Protein AF-C2XXG6-F1 (afdb_monomer)

Foldseek 3Di:
DCVVQVQWAPVLVVVVHTDHQPQDQDPVVRGGDQFKDKDFCPDCVVCVVCVPPPVRIDIHTPVVRCVVVVVDDDPPDDPCPPPDDD

Solvent-accessible surface area (backbone atoms only — not comparable to full-atom values): 5424 Å² total; per-residue (Å²): 98,49,77,82,46,72,50,33,18,51,65,40,46,77,71,79,40,88,48,64,69,82,74,48,74,28,77,94,73,73,40,68,52,80,43,66,44,80,42,56,79,61,50,54,91,84,34,61,91,46,69,80,40,69,90,32,46,42,30,26,30,53,68,58,52,28,51,76,72,67,61,65,82,77,77,75,78,66,90,59,77,82,55,80,88,125

Nearest PDB structures (foldseek):
  6ske-assembly2_C  TM=5.038E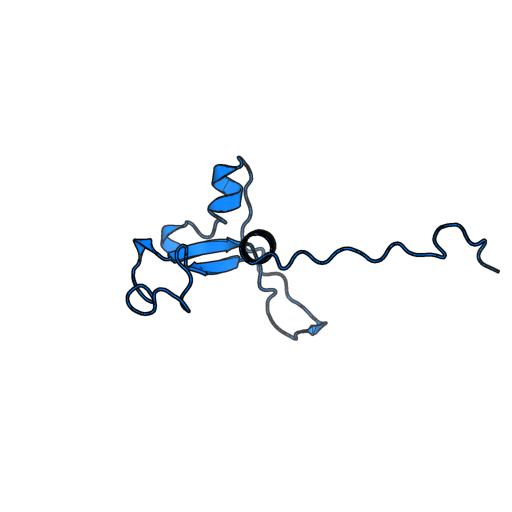-01  e=7.994E-01  Gallus gallus
  6vhh-assembly1_A  TM=4.903E-01  e=9.746E-01  Homo sapiens
  8r54-assembly1_A  TM=5.160E-01  e=1.188E+00  Mus musculus
  7bam-assembly1_B  TM=5.270E-01  e=3.900E+00  Homo sapiens
  2csv-assembly1_A  TM=2.974E-01  e=6.614E+00  Homo sapiens

Structure (mmCIF, N/CA/C/O backbone):
data_AF-C2XXG6-F1
#
_entry.id   AF-C2XXG6-F1
#
loop_
_atom_site.group_PDB
_atom_site.id
_atom_site.type_symbol
_atom_site.label_atom_id
_atom_site.label_alt_id
_atom_site.label_comp_id
_atom_site.label_asym_id
_atom_site.label_entity_id
_atom_site.label_seq_id
_atom_site.pdbx_PDB_ins_code
_atom_site.Cartn_x
_atom_site.Cartn_y
_atom_site.Cartn_z
_atom_site.occupancy
_atom_site.B_iso_or_equiv
_atom_site.auth_seq_id
_atom_site.auth_comp_id
_atom_site.auth_asym_id
_atom_site.auth_atom_id
_atom_site.pdbx_PDB_model_num
ATOM 1 N N . MET A 1 1 ? -8.463 2.170 7.312 1.00 85.75 1 MET A N 1
ATOM 2 C CA . MET A 1 1 ? -8.316 1.021 6.389 1.00 85.75 1 MET A CA 1
ATOM 3 C C . MET A 1 1 ? -7.450 -0.080 6.967 1.00 85.75 1 MET A C 1
ATOM 5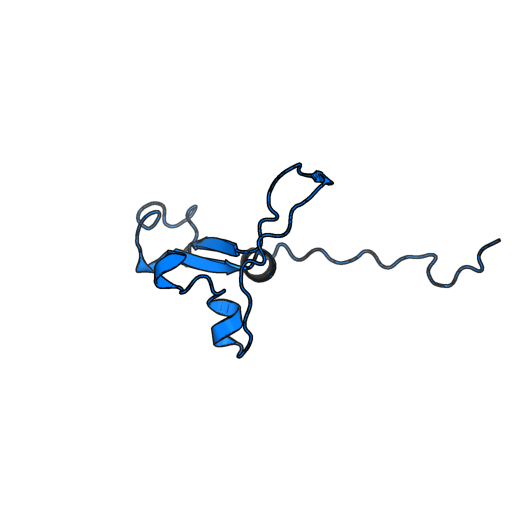 O O . MET A 1 1 ? -8.024 -1.048 7.430 1.00 85.75 1 MET A O 1
ATOM 9 N N . LYS A 1 2 ? -6.127 0.088 7.110 1.00 89.50 2 LYS A N 1
ATOM 10 C CA . LYS A 1 2 ? -5.229 -0.990 7.587 1.00 89.50 2 LYS A CA 1
ATOM 11 C C . LYS A 1 2 ? -5.692 -1.749 8.844 1.00 89.50 2 LYS A C 1
ATOM 13 O O . LYS A 1 2 ? -5.631 -2.968 8.854 1.00 89.50 2 LYS A O 1
ATOM 18 N N . LYS A 1 3 ? -6.216 -1.059 9.868 1.00 93.75 3 LYS A N 1
ATOM 19 C CA . LYS A 1 3 ? -6.775 -1.708 11.073 1.00 93.75 3 LYS A CA 1
ATOM 20 C C . LYS A 1 3 ? -8.029 -2.557 10.790 1.00 93.75 3 LYS A C 1
ATOM 22 O O . LYS A 1 3 ? -8.145 -3.629 11.362 1.00 93.75 3 LYS A O 1
ATOM 27 N N . ARG A 1 4 ? -8.943 -2.088 9.926 1.00 94.25 4 ARG A N 1
ATOM 28 C CA . ARG A 1 4 ? -10.147 -2.832 9.483 1.00 94.25 4 ARG A CA 1
ATOM 29 C C . ARG A 1 4 ? -9.743 -4.117 8.762 1.00 94.25 4 ARG A C 1
ATOM 31 O O . ARG A 1 4 ? -10.327 -5.165 8.983 1.00 94.25 4 ARG A O 1
ATOM 38 N N . ASP A 1 5 ? -8.697 -4.011 7.955 1.00 95.38 5 ASP A N 1
ATOM 39 C CA . ASP A 1 5 ? -8.186 -5.079 7.101 1.00 95.38 5 ASP A CA 1
ATOM 40 C C . ASP A 1 5 ? -7.174 -5.986 7.831 1.00 95.38 5 ASP A C 1
ATOM 42 O O . ASP A 1 5 ? -6.439 -6.732 7.191 1.00 95.38 5 ASP A O 1
ATOM 46 N N . ASN A 1 6 ? -7.093 -5.90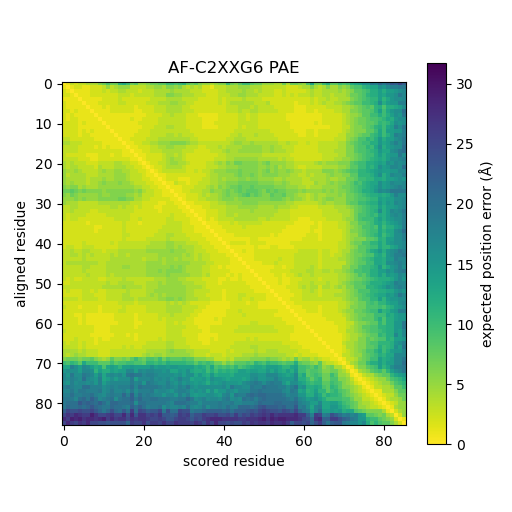5 9.167 1.00 95.06 6 ASN A N 1
ATOM 47 C CA . ASN A 1 6 ? -6.159 -6.660 10.015 1.00 95.06 6 ASN A CA 1
ATOM 48 C C . ASN A 1 6 ? -4.678 -6.545 9.613 1.00 95.06 6 ASN A C 1
ATOM 50 O O . ASN A 1 6 ? -3.881 -7.425 9.918 1.00 95.06 6 ASN A O 1
ATOM 54 N N . TYR A 1 7 ? -4.291 -5.448 8.957 1.00 95.62 7 TYR A N 1
ATOM 55 C CA . TYR A 1 7 ? -2.950 -5.254 8.397 1.00 95.62 7 TYR A CA 1
ATOM 56 C C . TYR A 1 7 ? -2.552 -6.345 7.386 1.00 95.62 7 TYR A C 1
ATOM 58 O O . TYR A 1 7 ? -1.371 -6.656 7.239 1.00 95.62 7 TYR A O 1
ATOM 66 N N . GLU A 1 8 ? -3.533 -6.888 6.662 1.00 96.56 8 GLU A N 1
ATOM 67 C CA . GLU A 1 8 ? -3.360 -7.893 5.613 1.00 96.56 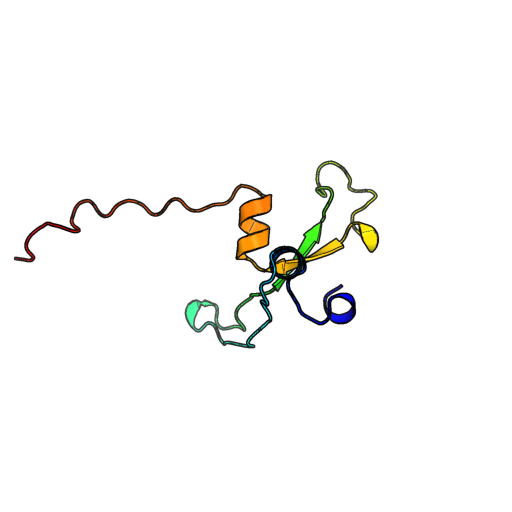8 GLU A CA 1
ATOM 68 C C . GLU A 1 8 ? -3.730 -7.321 4.239 1.00 96.56 8 GLU A C 1
ATOM 70 O O . GLU A 1 8 ? -4.677 -6.541 4.094 1.00 96.56 8 GLU A O 1
ATOM 75 N N . CYS A 1 9 ? -3.011 -7.753 3.203 1.00 97.62 9 CYS A N 1
ATOM 76 C CA . CYS A 1 9 ? -3.417 -7.528 1.819 1.00 97.62 9 CYS A CA 1
ATOM 77 C C . CYS A 1 9 ? -4.717 -8.289 1.508 1.00 97.62 9 CYS A C 1
ATOM 79 O O . CYS A 1 9 ? -4.730 -9.523 1.513 1.00 97.62 9 CYS A O 1
ATOM 81 N N . GLN A 1 10 ? -5.784 -7.559 1.180 1.00 97.50 10 GLN A N 1
ATOM 82 C CA . GLN A 1 10 ? -7.096 -8.142 0.888 1.00 97.50 10 GLN A CA 1
ATOM 83 C C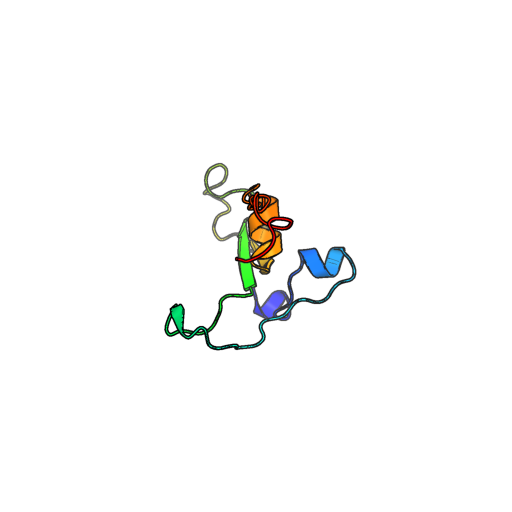 . GLN A 1 10 ? -7.095 -8.953 -0.414 1.00 97.50 10 GLN A C 1
ATOM 85 O O . GLN A 1 10 ? -7.676 -10.035 -0.463 1.00 97.50 10 GLN A O 1
ATOM 90 N N . GLU A 1 11 ? -6.350 -8.513 -1.429 1.00 96.94 11 GLU A N 1
ATOM 91 C CA . GLU A 1 11 ? -6.224 -9.255 -2.687 1.00 96.94 11 GLU A CA 1
ATOM 92 C C . GLU A 1 11 ? -5.458 -10.574 -2.516 1.00 96.94 11 GLU A C 1
ATOM 94 O O . GLU A 1 11 ? -5.869 -11.618 -3.019 1.00 96.94 11 GLU A O 1
ATOM 99 N N . CYS A 1 12 ? -4.368 -10.587 -1.742 1.00 97.19 12 CYS A N 1
ATOM 100 C CA . CYS A 1 12 ? -3.679 -11.842 -1.429 1.00 97.19 12 CYS A CA 1
ATOM 101 C C . CYS A 1 12 ? -4.603 -12.805 -0.678 1.00 97.19 12 CYS A C 1
ATOM 103 O O . CYS A 1 12 ? -4.629 -13.989 -1.012 1.00 97.19 12 CYS A O 1
ATOM 105 N N . LYS A 1 13 ? -5.393 -12.290 0.271 1.00 97.00 13 LYS A N 1
ATOM 106 C CA . LYS A 1 13 ? -6.340 -13.077 1.062 1.00 97.00 13 LYS A CA 1
ATOM 107 C C . LYS A 1 13 ? -7.415 -13.735 0.199 1.00 97.00 13 LYS A C 1
ATOM 109 O O . LYS A 1 13 ? -7.660 -14.928 0.365 1.00 97.00 13 LYS A O 1
ATOM 114 N N . ARG A 1 14 ? -7.989 -13.003 -0.767 1.00 97.00 14 ARG A N 1
ATOM 115 C CA . ARG A 1 14 ? -8.926 -13.550 -1.771 1.00 97.00 14 ARG A CA 1
ATOM 116 C C . ARG A 1 14 ? -8.308 -14.701 -2.574 1.00 97.00 14 ARG A C 1
ATOM 118 O O . ARG A 1 14 ? -8.987 -15.675 -2.871 1.00 97.00 14 ARG A O 1
ATOM 125 N N . ASN A 1 15 ? -7.003 -14.631 -2.838 1.00 96.81 15 ASN A N 1
ATOM 126 C CA . ASN A 1 15 ? -6.232 -15.660 -3.542 1.00 96.81 15 ASN A CA 1
ATOM 127 C C . ASN A 1 15 ? -5.642 -16.758 -2.625 1.00 96.81 15 ASN A C 1
ATOM 129 O O . ASN A 1 15 ? -4.750 -17.497 -3.049 1.00 96.81 15 ASN A O 1
ATOM 133 N N . GLY A 1 16 ? -6.075 -16.855 -1.361 1.00 96.44 16 GLY A N 1
ATOM 134 C CA . GLY A 1 16 ? -5.599 -17.875 -0.416 1.00 96.44 16 GLY A CA 1
ATOM 135 C C . GLY A 1 16 ? -4.159 -17.675 0.074 1.00 96.44 16 GLY A C 1
ATOM 136 O O . GLY A 1 16 ? -3.507 -18.630 0.490 1.00 96.44 16 GLY A O 1
ATOM 137 N N . ARG A 1 17 ? -3.632 -16.448 0.007 1.00 96.50 17 ARG A N 1
ATOM 138 C CA . ARG A 1 17 ? -2.282 -16.078 0.461 1.00 96.50 17 ARG A CA 1
ATOM 139 C C . ARG A 1 17 ? -2.358 -15.043 1.577 1.00 96.50 17 ARG A C 1
ATOM 141 O O . ARG A 1 17 ? -3.289 -14.249 1.640 1.00 96.50 17 ARG A O 1
ATOM 148 N N . VAL A 1 18 ? -1.327 -14.989 2.413 1.00 95.38 18 VAL A N 1
ATOM 149 C CA . VAL A 1 18 ? -1.192 -13.962 3.453 1.00 95.38 18 VAL A CA 1
ATOM 150 C C . VAL A 1 18 ? 0.006 -13.085 3.124 1.00 95.38 18 VAL A C 1
ATOM 152 O O . VAL A 1 18 ? 1.094 -13.589 2.857 1.00 95.38 18 VAL A O 1
ATOM 155 N N . GLN A 1 19 ? -0.207 -11.771 3.125 1.00 95.75 19 GLN A N 1
ATOM 156 C CA . GLN A 1 19 ? 0.858 -10.782 2.999 1.00 95.75 19 GLN A CA 1
ATOM 157 C C . GLN A 1 19 ? 0.601 -9.659 3.999 1.00 95.75 19 GLN A C 1
ATOM 159 O O . GLN A 1 19 ? -0.459 -9.028 3.965 1.00 95.75 19 GLN A O 1
ATOM 164 N N . THR A 1 20 ? 1.577 -9.421 4.868 1.00 95.94 20 THR A N 1
ATOM 165 C CA . THR A 1 20 ? 1.528 -8.447 5.963 1.00 95.94 20 THR A CA 1
ATOM 166 C C . THR A 1 20 ? 2.759 -7.539 5.922 1.00 95.94 20 THR A C 1
ATOM 168 O O . THR A 1 20 ? 3.668 -7.714 5.110 1.00 95.94 20 THR A O 1
ATOM 171 N N . ASP A 1 21 ? 2.769 -6.508 6.761 1.00 92.69 21 ASP A N 1
ATOM 172 C CA . ASP A 1 21 ? 3.900 -5.591 6.892 1.00 92.69 21 ASP A CA 1
ATOM 173 C C . ASP A 1 21 ? 4.944 -6.165 7.869 1.00 92.69 21 ASP A C 1
ATOM 175 O O . ASP A 1 21 ? 4.626 -6.434 9.027 1.00 92.69 21 ASP A O 1
ATOM 179 N N . THR A 1 22 ? 6.185 -6.357 7.413 1.00 92.31 22 THR A N 1
ATOM 180 C CA . THR A 1 22 ? 7.271 -6.968 8.199 1.00 92.31 22 THR A CA 1
ATOM 181 C C . THR A 1 22 ? 8.084 -5.954 9.004 1.00 92.31 22 THR A C 1
ATOM 183 O O . THR A 1 22 ? 8.983 -6.352 9.740 1.00 92.31 22 THR A O 1
ATOM 186 N N . ASN A 1 23 ? 7.792 -4.651 8.900 1.00 90.19 23 ASN A N 1
ATOM 187 C CA . ASN A 1 23 ? 8.569 -3.573 9.531 1.00 90.19 23 ASN A CA 1
ATOM 188 C C . ASN A 1 23 ? 10.060 -3.530 9.136 1.00 90.19 23 ASN A C 1
ATOM 190 O O . ASN A 1 23 ? 10.869 -2.931 9.841 1.00 90.19 23 ASN A O 1
ATOM 194 N N . GLU A 1 24 ? 10.424 -4.118 7.995 1.00 93.94 24 GLU A N 1
ATOM 195 C CA . GLU A 1 24 ? 11.795 -4.119 7.475 1.00 93.94 24 GLU A CA 1
ATOM 196 C C . GLU A 1 24 ? 12.288 -2.684 7.200 1.00 93.94 24 GLU A C 1
ATOM 198 O O . GLU A 1 24 ? 11.559 -1.862 6.634 1.00 93.94 24 GLU A O 1
ATOM 203 N N . HIS A 1 25 ? 13.529 -2.360 7.581 1.00 94.00 25 HIS A N 1
ATOM 204 C CA . HIS A 1 25 ? 14.153 -1.078 7.243 1.00 94.00 25 HIS A CA 1
ATOM 205 C C . HIS A 1 25 ? 14.770 -1.131 5.840 1.00 94.00 25 HIS A C 1
ATOM 207 O O . HIS A 1 25 ? 15.451 -2.085 5.481 1.00 94.00 25 HIS A O 1
ATOM 213 N N . SER A 1 26 ? 14.541 -0.090 5.041 1.00 92.38 26 SER A N 1
ATOM 214 C CA . SER A 1 26 ? 15.135 0.061 3.716 1.00 92.38 26 SER A CA 1
ATOM 215 C C . SER A 1 26 ? 16.314 1.022 3.800 1.00 92.38 26 SER A C 1
ATOM 217 O O . SER A 1 26 ? 16.108 2.234 3.785 1.00 92.38 26 SER A O 1
ATOM 219 N N . GLU A 1 27 ? 17.539 0.495 3.796 1.00 94.38 27 GLU A N 1
ATOM 220 C CA . GLU A 1 27 ? 18.774 1.302 3.818 1.00 94.38 27 GLU A CA 1
ATOM 221 C C . GLU A 1 27 ? 18.811 2.341 2.688 1.00 94.38 27 GLU A C 1
ATOM 223 O O . GLU A 1 27 ? 19.100 3.517 2.903 1.00 94.38 27 GLU A O 1
ATOM 228 N N . SER A 1 28 ? 18.415 1.937 1.478 1.00 93.44 28 SER A N 1
ATOM 229 C CA . SER A 1 28 ? 18.373 2.811 0.298 1.00 93.44 28 SER A CA 1
ATOM 230 C C . SER A 1 28 ? 17.433 4.011 0.454 1.00 93.44 28 SER A C 1
ATOM 232 O O . SER A 1 28 ? 17.730 5.097 -0.036 1.00 93.44 28 SER A O 1
ATOM 234 N N . ALA A 1 29 ? 16.304 3.830 1.141 1.00 91.94 29 ALA A N 1
ATOM 235 C CA . ALA A 1 29 ? 15.296 4.863 1.346 1.00 91.94 29 ALA A CA 1
ATOM 236 C C . ALA A 1 29 ? 15.401 5.529 2.730 1.00 91.94 29 ALA A C 1
ATOM 238 O O . ALA A 1 29 ? 14.611 6.430 3.016 1.00 91.94 29 ALA A O 1
ATOM 239 N N . LYS A 1 30 ? 16.336 5.075 3.583 1.00 94.75 30 LYS A N 1
ATOM 240 C CA . LYS A 1 30 ? 16.544 5.504 4.979 1.00 94.75 30 LYS A CA 1
ATOM 241 C C . LYS A 1 30 ? 15.256 5.539 5.808 1.00 94.75 30 LYS A C 1
ATOM 243 O O . LYS A 1 30 ? 15.046 6.425 6.636 1.00 94.75 30 LYS A O 1
ATOM 248 N N . ARG A 1 31 ? 14.343 4.604 5.544 1.00 93.50 31 ARG A N 1
ATOM 249 C CA . ARG A 1 31 ? 13.019 4.525 6.178 1.00 93.50 31 ARG A CA 1
ATOM 250 C C . ARG A 1 31 ? 12.488 3.100 6.141 1.00 93.50 31 ARG A C 1
ATOM 252 O O . ARG A 1 31 ? 12.989 2.262 5.397 1.00 93.50 31 ARG A O 1
ATOM 259 N N . LYS A 1 32 ? 11.422 2.838 6.896 1.00 94.56 32 LYS A N 1
ATOM 260 C CA . LYS A 1 32 ? 10.695 1.567 6.831 1.00 94.56 32 LYS A CA 1
ATOM 261 C C . LYS A 1 32 ? 10.217 1.281 5.399 1.00 94.56 32 LYS A C 1
ATOM 263 O O . LYS A 1 32 ? 9.640 2.148 4.737 1.00 94.56 32 LYS A O 1
ATOM 268 N N . LYS A 1 33 ? 10.433 0.050 4.946 1.00 94.19 33 LYS A N 1
ATOM 269 C CA . LYS A 1 33 ? 9.970 -0.472 3.664 1.00 94.19 33 LYS A CA 1
ATOM 270 C C . LYS A 1 33 ? 8.445 -0.441 3.611 1.00 94.19 33 LYS A C 1
A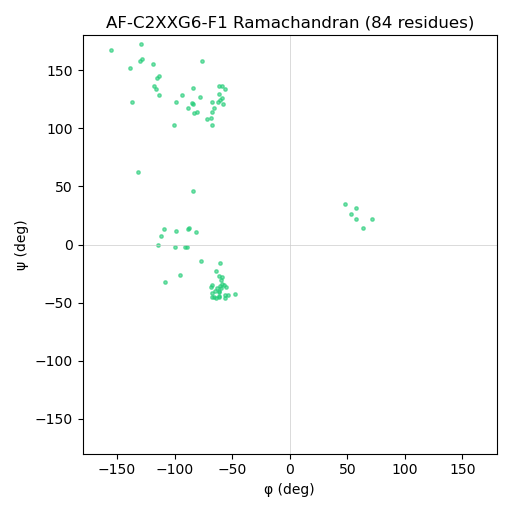TOM 272 O O . LYS A 1 33 ? 7.761 -0.907 4.519 1.00 94.19 33 LYS A O 1
ATOM 277 N N . ILE A 1 34 ? 7.900 0.121 2.537 1.00 92.69 34 ILE A N 1
ATOM 278 C CA . ILE A 1 34 ? 6.455 0.107 2.309 1.00 92.69 34 ILE A CA 1
ATOM 279 C C . ILE A 1 34 ? 6.101 -1.232 1.671 1.00 92.69 34 ILE A C 1
ATOM 281 O O . ILE A 1 34 ? 6.481 -1.484 0.532 1.00 92.69 34 ILE A O 1
ATOM 285 N N . GLN A 1 35 ? 5.355 -2.065 2.390 1.00 94.69 35 GLN A N 1
ATOM 286 C CA . GLN A 1 35 ? 4.822 -3.323 1.853 1.00 94.69 35 GLN A CA 1
ATOM 287 C C . GLN A 1 35 ? 3.318 -3.272 1.616 1.00 94.69 35 GLN A C 1
ATOM 289 O O . GLN A 1 35 ? 2.845 -3.889 0.666 1.00 94.69 35 GLN A O 1
ATOM 294 N N . LEU A 1 36 ? 2.581 -2.516 2.436 1.00 96.69 36 LEU A N 1
ATOM 295 C CA . LEU A 1 36 ? 1.132 -2.351 2.333 1.00 96.69 36 LEU A CA 1
ATOM 296 C C . LEU A 1 36 ? 0.750 -0.895 2.067 1.00 96.69 36 LEU A C 1
ATOM 298 O O . LEU A 1 36 ? 1.232 0.024 2.745 1.00 96.69 36 LEU A O 1
ATOM 302 N N . VAL A 1 37 ? -0.191 -0.703 1.153 1.00 95.81 37 VAL A N 1
ATOM 303 C CA . VAL A 1 37 ? -0.751 0.588 0.737 1.00 95.81 37 VAL A CA 1
ATOM 304 C C . VAL A 1 37 ? -2.278 0.539 0.803 1.00 95.81 37 VAL A C 1
ATOM 306 O O . VAL A 1 37 ? -2.863 -0.540 0.854 1.00 95.81 37 VAL A O 1
ATOM 309 N N . VAL A 1 38 ? -2.916 1.708 0.861 1.00 96.31 38 VAL A N 1
ATOM 310 C CA . VAL A 1 38 ? -4.371 1.821 0.695 1.00 96.31 38 VAL A CA 1
ATOM 311 C C . VAL A 1 38 ? -4.634 2.116 -0.776 1.00 96.31 38 VAL A C 1
ATOM 313 O O . VAL A 1 38 ? -4.008 3.021 -1.323 1.00 96.31 38 VAL A O 1
ATOM 316 N N . HIS A 1 39 ? -5.510 1.335 -1.390 1.00 96.00 39 HIS A N 1
ATOM 317 C CA . HIS A 1 39 ? -5.875 1.407 -2.797 1.00 96.00 39 HIS A CA 1
ATOM 318 C C . HIS A 1 39 ? -7.344 1.796 -2.947 1.00 96.00 39 HIS A C 1
ATOM 320 O O . HIS A 1 39 ? -8.174 1.373 -2.141 1.00 96.00 39 HIS A O 1
ATOM 326 N N . HIS A 1 40 ? -7.637 2.598 -3.969 1.00 96.50 40 HIS A N 1
ATOM 327 C CA . HIS A 1 40 ? -8.991 2.948 -4.378 1.00 96.50 40 HIS A CA 1
ATOM 328 C C . HIS A 1 40 ? -9.510 1.912 -5.377 1.00 96.50 40 HIS A C 1
ATOM 330 O O . HIS A 1 40 ? -8.951 1.812 -6.463 1.00 96.50 40 HIS A O 1
ATOM 336 N N . ILE A 1 41 ? -10.579 1.190 -5.032 1.00 94.94 41 ILE A N 1
ATOM 337 C CA . ILE A 1 41 ? -11.199 0.168 -5.896 1.00 94.94 41 ILE A CA 1
ATOM 338 C C . ILE A 1 41 ? -11.706 0.808 -7.197 1.00 94.94 41 ILE A C 1
ATOM 340 O O . ILE A 1 41 ? -11.484 0.295 -8.290 1.00 94.94 41 ILE A O 1
ATOM 344 N N . LYS A 1 42 ? -12.381 1.955 -7.084 1.00 95.31 42 LYS A N 1
ATOM 345 C CA . LYS A 1 42 ? -12.684 2.852 -8.200 1.00 95.31 42 LYS A CA 1
ATOM 346 C C . LYS A 1 42 ? -11.667 3.977 -8.213 1.00 95.31 42 LYS A C 1
ATOM 348 O O . LYS A 1 42 ? -11.536 4.700 -7.223 1.00 95.31 42 LYS A O 1
ATOM 353 N N . GLU A 1 43 ? -10.972 4.126 -9.335 1.00 93.81 43 GLU A N 1
ATOM 354 C CA . GLU A 1 43 ? -9.862 5.066 -9.462 1.00 93.81 43 GLU A CA 1
ATOM 355 C C . GLU A 1 43 ? -10.273 6.516 -9.177 1.00 93.81 43 GLU A C 1
ATOM 357 O O . GLU A 1 43 ? -11.288 7.013 -9.670 1.00 93.81 43 GLU A O 1
ATOM 362 N N . LEU A 1 44 ? -9.418 7.207 -8.418 1.00 94.06 44 LEU A N 1
ATOM 363 C CA . LEU A 1 44 ? -9.629 8.585 -7.976 1.00 94.06 44 LEU A CA 1
ATOM 364 C C . LEU A 1 44 ? -9.781 9.582 -9.137 1.00 94.06 44 LEU A C 1
ATOM 366 O O . LEU A 1 44 ? -10.481 10.577 -8.990 1.00 94.06 44 LEU A O 1
ATOM 370 N N . GLU A 1 45 ? -9.135 9.320 -10.277 1.00 94.12 45 GLU A N 1
ATOM 371 C CA . GLU A 1 45 ? -9.211 10.170 -11.474 1.00 94.12 45 GLU A CA 1
ATOM 372 C C . GLU A 1 45 ? -10.635 10.243 -12.044 1.00 94.12 45 GLU A C 1
ATOM 374 O O . GLU A 1 45 ? -11.078 11.309 -12.466 1.00 94.12 45 GLU A O 1
ATOM 379 N N . HIS A 1 46 ? -11.365 9.126 -12.002 1.00 96.12 46 HIS A N 1
ATOM 380 C CA . HIS A 1 46 ? -12.717 9.011 -12.549 1.00 96.12 46 HIS A CA 1
ATOM 381 C C . HIS A 1 46 ? -13.807 9.242 -11.495 1.00 96.12 46 HIS A C 1
ATOM 383 O O . HIS A 1 46 ? -14.914 9.646 -11.843 1.00 96.12 46 HIS A O 1
ATOM 389 N N . HIS A 1 47 ? -13.493 8.980 -10.222 1.00 96.38 47 HIS A N 1
ATOM 390 C CA . HIS A 1 47 ? -14.440 9.017 -9.105 1.00 96.38 47 HIS A CA 1
ATOM 391 C C . HIS A 1 47 ? -13.902 9.809 -7.898 1.00 96.38 47 HIS A C 1
ATOM 393 O O . HIS A 1 47 ? -13.713 9.240 -6.813 1.00 96.38 47 HIS A O 1
ATOM 399 N N . PRO A 1 48 ? -13.628 11.120 -8.042 1.00 96.31 48 PRO A N 1
ATOM 400 C CA . PRO A 1 48 ? -13.125 11.951 -6.947 1.00 96.31 48 PRO A CA 1
ATOM 401 C C . PRO A 1 48 ? -14.094 12.031 -5.758 1.00 96.31 48 PRO A C 1
ATOM 403 O O . PRO A 1 48 ? -13.660 12.189 -4.617 1.00 96.31 48 PRO A O 1
ATOM 406 N N . GLU A 1 49 ? -15.397 11.870 -5.993 1.00 97.19 49 GLU A N 1
ATOM 407 C CA . GLU A 1 49 ? -16.432 11.819 -4.959 1.00 97.19 49 GLU A CA 1
ATOM 408 C C . GLU A 1 49 ? -16.279 10.617 -4.016 1.00 97.19 49 GLU A C 1
ATOM 410 O O . GLU A 1 49 ? -16.719 10.678 -2.872 1.00 97.19 49 GLU A O 1
ATOM 415 N N . LEU A 1 50 ? -15.603 9.550 -4.460 1.00 96.69 50 LEU A N 1
ATOM 416 C CA . LEU A 1 50 ? -15.381 8.326 -3.684 1.00 96.69 50 LEU A CA 1
ATOM 417 C C . LEU A 1 50 ? -14.000 8.280 -3.013 1.00 96.69 50 LEU A C 1
ATOM 419 O O . LEU A 1 50 ? -13.583 7.229 -2.520 1.00 96.69 50 LEU A O 1
ATOM 423 N N . ALA A 1 51 ? -13.265 9.396 -2.992 1.00 94.88 51 ALA A N 1
ATOM 424 C CA . ALA A 1 51 ? -11.880 9.448 -2.522 1.00 94.88 51 ALA A CA 1
ATOM 425 C C . ALA A 1 51 ? -11.692 8.983 -1.070 1.00 94.88 51 ALA A C 1
ATOM 427 O O . ALA A 1 51 ? -10.644 8.425 -0.729 1.00 94.88 51 ALA A O 1
ATOM 428 N N . LEU A 1 52 ? -12.686 9.256 -0.222 1.00 95.31 52 LEU A N 1
ATOM 429 C CA . LEU A 1 52 ? -12.666 8.996 1.220 1.00 95.31 52 LEU A CA 1
ATOM 430 C C . LEU A 1 52 ? -13.693 7.941 1.649 1.00 95.31 52 LEU A C 1
ATOM 432 O O . LEU A 1 52 ? -13.765 7.611 2.835 1.00 95.31 52 LEU A O 1
ATOM 436 N N . GLU A 1 53 ? -14.457 7.401 0.699 1.00 96.62 53 GLU A N 1
ATOM 437 C CA . GLU A 1 53 ? -15.467 6.388 0.973 1.00 96.62 53 GLU A CA 1
ATOM 438 C C . GLU A 1 53 ? -14.800 5.089 1.414 1.00 96.62 53 GLU A C 1
ATOM 440 O O . GLU A 1 53 ? -13.967 4.515 0.712 1.00 96.62 53 GLU A O 1
ATOM 445 N N . ILE A 1 54 ? -15.165 4.618 2.606 1.00 94.56 54 ILE A N 1
ATOM 446 C CA . ILE A 1 54 ? -14.524 3.466 3.254 1.00 94.56 54 ILE A CA 1
ATOM 447 C C . ILE A 1 54 ? -14.638 2.207 2.394 1.00 94.56 54 ILE A C 1
ATOM 449 O O . ILE A 1 54 ? -13.692 1.419 2.318 1.00 94.56 54 ILE A O 1
ATOM 453 N N . ASP A 1 55 ? -15.776 2.048 1.728 1.00 95.31 55 ASP A N 1
ATOM 454 C CA . ASP A 1 55 ? -16.070 0.902 0.873 1.00 95.31 55 ASP A CA 1
ATOM 455 C C . ASP A 1 55 ? -15.363 0.984 -0.485 1.00 95.31 55 ASP A C 1
ATOM 457 O O . ASP A 1 55 ? -15.254 -0.024 -1.175 1.00 95.31 55 ASP A O 1
ATOM 461 N N . ASN A 1 56 ? -14.827 2.154 -0.849 1.00 96.69 56 ASN A N 1
ATOM 462 C CA . ASN A 1 56 ? -13.984 2.329 -2.028 1.00 96.69 56 ASN A CA 1
ATOM 463 C C . ASN A 1 56 ? -12.489 2.148 -1.720 1.00 96.69 56 ASN A C 1
ATOM 465 O O . ASN A 1 56 ? -11.662 2.243 -2.621 1.00 96.69 56 ASN A O 1
ATOM 469 N N . LEU A 1 57 ? -12.116 1.910 -0.461 1.00 96.69 57 LEU A N 1
ATOM 470 C CA . LEU A 1 57 ? -10.725 1.803 -0.037 1.00 96.69 57 LEU A CA 1
ATOM 471 C C . LEU A 1 57 ? -10.418 0.401 0.487 1.00 96.69 57 LEU A C 1
ATOM 473 O O . LEU A 1 57 ? -11.126 -0.123 1.348 1.00 96.69 57 LEU A O 1
ATOM 477 N N . GLU A 1 58 ? -9.299 -0.179 0.066 1.00 96.69 58 GLU A N 1
ATOM 478 C CA . GLU A 1 58 ? -8.811 -1.454 0.601 1.00 96.69 58 GLU A CA 1
ATOM 479 C C . GLU A 1 58 ? -7.296 -1.474 0.817 1.00 96.69 58 GLU A C 1
ATOM 481 O O . GLU A 1 58 ? -6.531 -0.762 0.168 1.00 96.69 58 GLU A O 1
ATOM 486 N N . THR A 1 59 ? -6.840 -2.279 1.775 1.00 97.75 59 THR A N 1
ATOM 487 C CA . THR A 1 59 ? -5.411 -2.498 2.012 1.00 97.75 59 THR A CA 1
ATOM 488 C C . THR A 1 59 ? -4.891 -3.584 1.079 1.00 97.75 59 THR A C 1
ATOM 490 O O . THR A 1 59 ? -5.321 -4.733 1.146 1.00 97.75 59 THR A O 1
ATOM 493 N N . VAL A 1 60 ? -3.904 -3.248 0.253 1.00 97.50 60 VAL A N 1
ATOM 494 C CA . VAL A 1 60 ? -3.239 -4.185 -0.665 1.00 97.50 60 VAL A CA 1
ATOM 495 C C . VAL A 1 60 ? -1.724 -4.093 -0.521 1.00 97.50 60 VAL A C 1
ATOM 497 O O . VAL A 1 60 ? -1.187 -3.094 -0.036 1.00 97.50 60 VAL A O 1
ATOM 500 N N . CYS A 1 61 ? -1.003 -5.138 -0.927 1.00 96.81 61 CYS A N 1
ATOM 501 C CA . CYS A 1 61 ? 0.449 -5.068 -1.011 1.00 96.81 61 CYS A CA 1
ATOM 502 C C . CYS A 1 61 ? 0.895 -4.271 -2.243 1.00 96.81 61 CYS A C 1
ATOM 504 O O . CYS A 1 61 ? 0.145 -4.146 -3.212 1.00 96.81 61 CYS A O 1
ATOM 506 N N . VAL A 1 62 ? 2.124 -3.749 -2.219 1.00 94.88 62 VAL A N 1
ATOM 507 C CA . VAL A 1 62 ? 2.692 -2.976 -3.342 1.00 94.88 62 VAL A CA 1
ATOM 508 C C . VAL A 1 62 ? 2.647 -3.764 -4.657 1.00 94.88 62 VAL A C 1
ATOM 510 O O . VAL A 1 62 ? 2.359 -3.188 -5.703 1.00 94.88 62 VAL A O 1
ATOM 513 N N . ASP A 1 63 ? 2.851 -5.082 -4.612 1.00 93.94 63 ASP A N 1
ATOM 514 C CA . ASP A 1 63 ? 2.788 -5.933 -5.803 1.00 93.94 63 ASP A CA 1
ATOM 515 C C . ASP A 1 63 ? 1.373 -6.025 -6.383 1.00 93.94 63 ASP A C 1
ATOM 517 O O . ASP A 1 63 ? 1.205 -5.905 -7.594 1.00 93.94 63 ASP A O 1
ATOM 521 N N . CYS A 1 64 ? 0.355 -6.224 -5.538 1.00 95.62 64 CYS A N 1
ATOM 522 C CA . CYS A 1 64 ? -1.045 -6.238 -5.968 1.00 95.62 64 CYS A CA 1
ATOM 523 C C . CYS A 1 64 ? -1.461 -4.865 -6.503 1.00 95.62 64 CYS A C 1
ATOM 525 O O . CYS A 1 64 ? -1.982 -4.786 -7.607 1.00 95.62 64 CYS A O 1
ATOM 527 N N . HIS A 1 65 ? -1.115 -3.786 -5.799 1.00 95.19 65 HIS A N 1
ATOM 528 C CA . HIS A 1 65 ? -1.368 -2.419 -6.257 1.00 95.19 65 HIS A CA 1
ATOM 529 C C . HIS A 1 65 ? -0.759 -2.135 -7.641 1.00 95.19 65 HIS A C 1
ATOM 531 O O . HIS A 1 65 ? -1.393 -1.539 -8.507 1.00 95.19 65 HIS A O 1
ATOM 537 N N . ASN A 1 66 ? 0.481 -2.573 -7.876 1.00 92.25 66 ASN A N 1
ATOM 538 C CA . ASN A 1 66 ? 1.129 -2.395 -9.174 1.00 92.25 66 ASN A CA 1
ATOM 539 C C . ASN A 1 66 ? 0.469 -3.228 -10.276 1.00 92.25 66 ASN A C 1
ATOM 541 O O . ASN A 1 66 ? 0.422 -2.770 -11.414 1.00 92.25 66 ASN A O 1
ATOM 545 N N . LYS A 1 67 ? -0.027 -4.430 -9.963 1.00 92.19 67 LYS A N 1
ATOM 546 C CA . LYS A 1 67 ? -0.763 -5.263 -10.924 1.00 92.19 67 LYS A CA 1
ATOM 547 C C . LYS A 1 67 ? -2.087 -4.622 -11.332 1.00 92.19 67 LYS A C 1
ATOM 549 O O . LYS A 1 67 ? -2.332 -4.559 -12.530 1.00 92.19 67 LYS A O 1
ATOM 554 N N . GLU A 1 68 ? -2.859 -4.104 -10.375 1.00 89.88 68 GLU A N 1
ATOM 555 C CA . GLU A 1 68 ? -4.129 -3.403 -10.636 1.00 89.88 68 GLU A CA 1
ATOM 556 C C . GLU A 1 68 ? -3.932 -2.228 -11.604 1.00 89.88 68 GLU A C 1
ATOM 558 O O . GLU A 1 68 ? -4.612 -2.126 -12.617 1.00 89.88 68 GLU A O 1
ATOM 563 N N . HIS A 1 69 ? -2.902 -1.404 -11.387 1.00 88.62 69 HIS A N 1
ATOM 564 C CA . HIS A 1 69 ? -2.598 -0.284 -12.289 1.00 88.62 69 HIS A CA 1
ATOM 565 C C . HIS A 1 69 ? -1.802 -0.675 -13.552 1.00 88.62 69 HIS A C 1
ATOM 567 O O . HIS A 1 69 ? -1.253 0.199 -14.226 1.00 88.62 69 HIS A O 1
ATOM 573 N N . GLY A 1 70 ? -1.635 -1.967 -13.855 1.00 86.62 70 GLY A N 1
ATOM 574 C CA . GLY A 1 70 ? -0.871 -2.433 -15.022 1.00 86.62 70 GLY A CA 1
ATOM 575 C C . GLY A 1 70 ? 0.627 -2.086 -14.994 1.00 86.62 70 GLY A C 1
ATOM 576 O O . GLY A 1 70 ? 1.328 -2.215 -15.998 1.00 86.62 70 GLY A O 1
ATOM 577 N N . ARG A 1 71 ? 1.163 -1.674 -13.840 1.00 82.75 71 ARG A N 1
ATOM 578 C CA . ARG A 1 71 ? 2.568 -1.286 -13.616 1.00 82.75 71 ARG A CA 1
ATOM 579 C C . ARG A 1 71 ? 3.447 -2.507 -13.351 1.00 82.75 71 ARG A C 1
ATOM 581 O O . ARG A 1 71 ? 4.250 -2.535 -12.418 1.00 82.75 71 ARG A O 1
ATOM 588 N N . THR A 1 72 ? 3.301 -3.551 -14.160 1.00 72.19 72 THR A N 1
ATOM 589 C CA . THR A 1 72 ? 4.169 -4.727 -14.068 1.00 72.19 72 THR A CA 1
ATOM 590 C C . THR A 1 72 ? 5.486 -4.449 -14.783 1.00 72.19 72 THR A C 1
ATOM 592 O O . THR A 1 72 ? 5.524 -4.302 -16.006 1.00 72.19 72 THR A O 1
ATOM 595 N N . PHE A 1 73 ? 6.587 -4.404 -14.036 1.00 67.44 73 PHE A N 1
ATOM 596 C CA . PHE A 1 73 ? 7.919 -4.314 -14.623 1.00 67.44 73 PHE A CA 1
ATOM 597 C C . PHE A 1 73 ? 8.250 -5.628 -15.340 1.00 67.44 73 PHE A C 1
ATOM 599 O O . PHE A 1 73 ? 8.503 -6.650 -14.701 1.00 67.44 73 PHE A O 1
ATOM 606 N N . LYS A 1 74 ? 8.275 -5.617 -16.678 1.00 72.06 74 LYS A N 1
ATOM 607 C CA . LYS A 1 74 ? 8.860 -6.726 -17.442 1.00 72.06 74 LYS A CA 1
ATOM 608 C C . LYS A 1 74 ? 10.363 -6.723 -17.182 1.00 72.06 74 LYS A C 1
ATOM 610 O O . LYS A 1 74 ? 11.058 -5.777 -17.556 1.00 72.06 74 LYS A O 1
ATOM 615 N N . LYS A 1 75 ? 10.870 -7.768 -16.527 1.00 69.69 75 LYS A N 1
ATOM 616 C CA . LYS A 1 75 ? 12.312 -7.956 -16.343 1.00 69.69 75 LYS A CA 1
ATOM 617 C C . LYS A 1 75 ? 12.954 -7.997 -17.732 1.00 69.69 75 LYS A C 1
ATOM 619 O O . LYS A 1 75 ? 12.572 -8.826 -18.556 1.00 69.69 75 LYS A O 1
ATOM 624 N N . LYS A 1 76 ? 13.895 -7.088 -18.016 1.00 76.94 76 LYS A N 1
ATOM 625 C CA . LYS A 1 76 ? 14.699 -7.188 -19.241 1.00 76.94 76 LYS A CA 1
ATOM 626 C C . LYS A 1 76 ? 15.450 -8.515 -19.185 1.00 76.94 76 LYS A C 1
ATOM 628 O O . LYS A 1 76 ? 16.144 -8.777 -18.203 1.00 76.94 76 LYS A O 1
ATOM 633 N N . ILE A 1 77 ? 15.280 -9.338 -20.216 1.00 80.44 77 ILE A N 1
ATOM 634 C CA . ILE A 1 77 ? 16.057 -10.565 -20.379 1.00 80.44 77 ILE A CA 1
ATOM 635 C C . ILE A 1 77 ? 17.526 -10.145 -20.436 1.00 80.44 77 ILE A C 1
ATOM 637 O O . ILE A 1 77 ? 17.889 -9.243 -21.198 1.00 80.44 77 ILE A O 1
ATOM 641 N N . ASN A 1 78 ? 18.355 -10.734 -19.575 1.00 81.75 78 ASN A N 1
ATOM 642 C CA . ASN A 1 78 ? 19.778 -10.449 -19.589 1.00 81.75 78 ASN A CA 1
ATOM 643 C C . ASN A 1 78 ? 20.376 -11.101 -20.838 1.00 81.75 78 ASN A C 1
ATOM 645 O O . ASN A 1 78 ? 20.514 -12.317 -20.895 1.00 81.75 78 ASN A O 1
ATOM 649 N N . LYS A 1 79 ? 20.743 -10.285 -21.829 1.00 82.94 79 LYS A N 1
ATOM 650 C CA . LYS A 1 79 ? 21.361 -10.761 -23.076 1.00 82.94 79 LYS A CA 1
ATOM 651 C C . LYS A 1 79 ? 22.689 -11.505 -22.871 1.00 82.94 79 LYS A C 1
ATOM 653 O O . LYS A 1 79 ? 23.131 -12.182 -23.785 1.00 82.94 79 LYS A O 1
ATOM 658 N N . TRP A 1 80 ? 23.298 -11.376 -21.694 1.00 83.25 80 TRP A N 1
ATOM 659 C CA . TRP A 1 80 ? 24.584 -11.976 -21.342 1.00 83.25 80 TRP A CA 1
ATOM 660 C C . TRP A 1 80 ? 24.455 -13.116 -20.325 1.00 83.25 80 TRP A C 1
ATOM 662 O O . TRP A 1 80 ? 25.443 -13.497 -19.713 1.00 83.25 80 TRP A O 1
ATOM 672 N N . GLU A 1 81 ? 23.248 -13.638 -20.074 1.00 80.12 81 GLU A N 1
ATOM 673 C CA . GLU A 1 81 ? 23.050 -14.737 -19.109 1.00 80.12 81 GLU A CA 1
ATOM 674 C C . GLU A 1 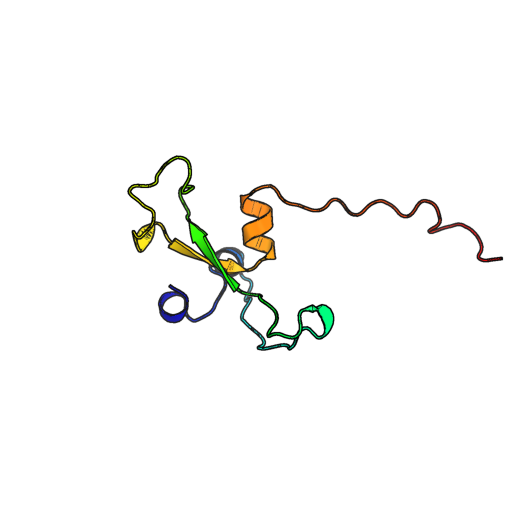81 ? 23.855 -15.999 -19.466 1.00 80.12 81 GLU A C 1
ATOM 676 O O . GLU A 1 81 ? 24.256 -16.739 -18.571 1.00 80.12 81 GLU A O 1
ATOM 681 N N . HIS A 1 82 ? 24.134 -16.200 -20.756 1.00 81.69 82 HIS A N 1
ATOM 682 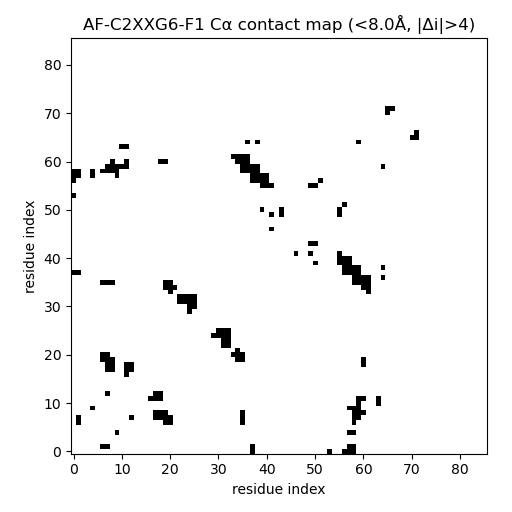C CA . HIS A 1 82 ? 24.899 -17.329 -21.289 1.00 81.69 82 HIS A CA 1
ATOM 683 C C . HIS A 1 82 ? 26.268 -16.941 -21.861 1.00 81.69 82 HIS A C 1
ATOM 685 O O . HIS A 1 82 ? 26.903 -17.779 -22.492 1.00 81.69 82 HIS A O 1
ATOM 691 N N . ASP A 1 83 ? 26.709 -15.691 -21.692 1.00 83.31 83 ASP A N 1
ATOM 692 C CA . ASP A 1 83 ? 28.046 -15.300 -22.140 1.00 83.31 83 ASP A CA 1
ATOM 693 C C . ASP A 1 83 ? 29.071 -15.805 -21.117 1.00 83.31 83 ASP A C 1
ATOM 695 O O . ASP A 1 83 ? 28.912 -15.589 -19.908 1.00 83.31 83 ASP A O 1
ATOM 699 N N . GLU A 1 84 ? 30.079 -16.541 -21.582 1.00 75.69 84 GLU A N 1
ATOM 700 C CA . GLU A 1 84 ? 31.134 -17.049 -20.711 1.00 75.69 84 GLU A CA 1
ATOM 701 C C . GLU A 1 84 ? 31.858 -15.838 -20.115 1.00 75.69 84 GLU A C 1
ATOM 703 O O . GLU A 1 84 ? 32.305 -14.948 -20.830 1.00 75.69 84 GLU A O 1
ATOM 708 N N . LYS A 1 85 ? 31.901 -15.736 -18.784 1.00 66.75 85 LYS A N 1
ATOM 709 C CA . LYS A 1 85 ? 32.581 -14.626 -18.109 1.00 66.75 85 LYS A CA 1
ATOM 710 C C . LYS A 1 85 ? 34.089 -14.744 -18.357 1.00 66.75 85 LYS A C 1
ATOM 712 O O . LYS A 1 85 ? 34.728 -15.564 -17.699 1.00 66.75 85 LYS A O 1
ATOM 717 N N . TRP A 1 86 ? 34.622 -13.934 -19.268 1.00 64.25 86 TRP A N 1
ATOM 718 C CA . TRP A 1 86 ? 3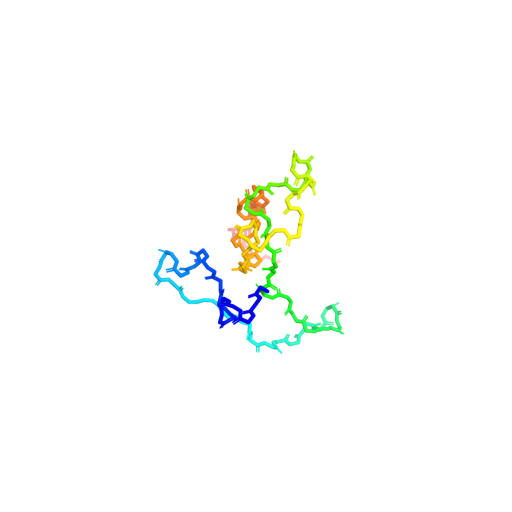6.061 -13.691 -19.435 1.00 64.25 86 TRP A CA 1
ATOM 719 C C . TRP A 1 86 ? 36.531 -12.570 -18.504 1.00 64.25 86 TRP A C 1
ATOM 721 O O . TRP A 1 86 ? 35.780 -11.577 -18.344 1.00 64.25 86 TRP A O 1
#

Secondary structure (DSSP, 8-state):
-TTTTTTB-HHHHHTT---B----EEGGGTEE---EEEEESS-TTT-GGGTT-GGGEEEEEHHHHHHHTT----PPP-TTTTS---

Organism: Bacillus mycoides (NCBI:txid1405)

Radius of gyration: 17.26 Å; Cα contacts (8 Å, |Δi|>4): 104; chains: 1; bounding box: 52×30×34 Å

Mean predicted aligned error: 6.41 Å

pLDDT: mean 91.29, std 7.99, range [64.25, 97.75]

Sequence (86 aa):
MKKRDNYECQECKRNGRVQTDTNEHSESAKRKKIQLVVHHIKELEHHPELALEIDNLETVCVDCHNKEHGRTFKKKINKWEHDEKW

InterPro domains:
  IPR002711 HNH endonuclease [PF01844] (9-70)